Protein AF-A0AAJ2BU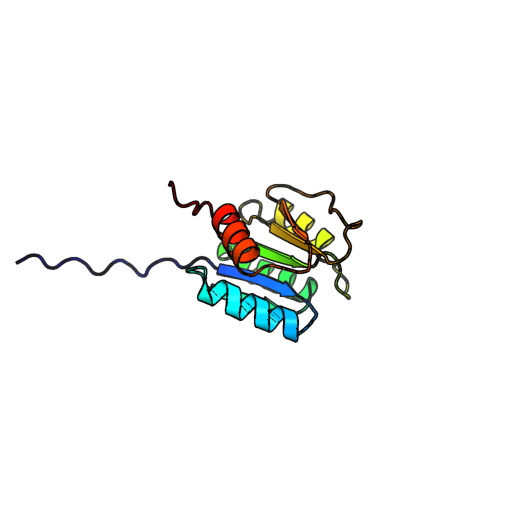Z7-F1 (afdb_monomer)

pLDDT: mean 86.48, std 16.04, range [33.94, 98.5]

Sequence (134 aa):
MNQASSPLGSYRPLLLLVEDEPLLRELATEALEALVDLQVIAVSTADAALNYLEQNGARIDVLFTDVRMPGRLDGEALAQLVAQRWPHIPVILTSGDRLAVPRGAGRTRFMPKPWHIDDMANCVNEALGQSRVA

Solvent-accessible surface area (backbone atoms only — not comparable to full-atom values): 7675 Å² total; per-residue (Å²): 133,87,82,78,76,79,74,74,79,79,84,58,50,28,32,40,37,31,36,62,54,65,68,59,38,50,53,52,47,55,51,40,53,74,69,35,88,45,46,75,48,79,36,57,31,41,58,57,46,50,59,46,39,77,76,44,48,92,62,44,46,32,39,38,29,34,38,82,49,82,72,96,36,30,24,57,59,44,43,47,51,37,31,72,76,39,65,82,33,26,32,37,37,28,34,72,52,86,83,65,68,73,89,68,44,82,59,50,45,81,46,62,49,81,76,52,70,68,59,53,37,49,52,50,33,52,61,68,68,60,64,78,81,126

Radius of gyration: 15.51 Å; Cα contacts (8 Å, |Δi|>4): 233; chains: 1; bounding box: 34×37×57 Å

Organism: NCBI:txid47885

Nearest PDB structures (foldseek):
  2rdm-assembly1_A  TM=8.936E-01  e=3.550E-07  Sinorhizobium medicae WSM419
  4dad-assembly1_A-2  TM=7.663E-01  e=5.777E-06  Burkholderia pseudomallei
  5c5e-assembly1_B  TM=6.724E-01  e=1.685E-04  Synechococcus elongatus PCC 7942 = FACHB-805
  3kln-assembly1_A  TM=6.618E-01  e=6.373E-03  Vibrio cholerae O1 biovar El Tor
  3kln-assembly4_D  TM=6.621E-01  e=1.388E-02  Vibrio cholerae O1 biovar El Tor

Secondary structure (DSSP, 8-state):
----PPPS-----EEEEE-SSHHHHHHHHHHHHHHSSSEEEEESSHHHHHHHHHHHGGG--EEEEES--SSSS-HHHHHHHHHHH-TTS-EEEEES-TT------SSEEEEESSPPHHHHHHHHHHHTT-----

Foldseek 3Di:
DDDDDDPDPDQAAEEEEEAQPPVCQVVLQVLQVVQGRHHYDYDNDLVVVVVCCVVCVVRHQEYEAEQDDDDPDGVLNSQQVCCVPPVNYAYEYEYCPPVCPRPGHRNYHYDYPPDDSVVSNVVVCVSNVVDPPD

Structure (mmCIF, N/CA/C/O backbone):
data_AF-A0AAJ2BUZ7-F1
#
_entry.id   AF-A0AAJ2BUZ7-F1
#
loop_
_atom_site.group_PDB
_atom_site.id
_atom_site.type_symbol
_atom_site.label_atom_id
_atom_site.label_alt_id
_atom_site.label_comp_id
_atom_site.label_asym_id
_atom_site.label_entity_id
_atom_site.label_seq_id
_atom_site.pdbx_PDB_ins_code
_atom_site.Cartn_x
_atom_site.Cartn_y
_atom_site.Cartn_z
_atom_site.occupancy
_atom_site.B_iso_or_equiv
_atom_site.auth_seq_id
_atom_site.auth_comp_id
_atom_site.auth_asym_id
_atom_site.auth_atom_id
_atom_site.pdbx_PDB_model_num
ATOM 1 N N . MET A 1 1 ? -14.707 21.765 39.469 1.00 43.53 1 MET A N 1
ATOM 2 C CA . MET A 1 1 ? -14.031 22.132 38.207 1.00 43.53 1 MET A CA 1
ATOM 3 C C . MET A 1 1 ? -13.508 20.846 37.595 1.00 43.53 1 MET A C 1
ATOM 5 O O . MET A 1 1 ? -12.660 20.207 38.201 1.00 43.53 1 MET A O 1
ATOM 9 N N . ASN A 1 2 ? -14.138 20.398 36.506 1.00 37.38 2 ASN A N 1
ATOM 10 C CA . ASN A 1 2 ? -13.905 19.084 35.907 1.00 37.38 2 ASN A CA 1
ATOM 11 C C . ASN A 1 2 ? -12.510 19.004 35.283 1.00 37.38 2 ASN A C 1
ATOM 13 O O . ASN A 1 2 ? -12.206 19.730 34.342 1.00 37.38 2 ASN A O 1
ATOM 17 N N . GLN A 1 3 ? -11.706 18.080 35.802 1.00 40.66 3 GLN A N 1
ATOM 18 C CA . GLN A 1 3 ? -10.531 17.535 35.136 1.00 40.66 3 GLN A CA 1
ATOM 19 C C . GLN A 1 3 ? -11.038 16.668 33.976 1.00 40.66 3 GLN A C 1
ATOM 21 O O . GLN A 1 3 ? -11.511 15.554 34.202 1.00 40.66 3 GLN A O 1
ATOM 26 N N . ALA A 1 4 ? -11.015 17.193 32.750 1.00 47.31 4 ALA A N 1
ATOM 27 C CA . ALA A 1 4 ? -11.235 16.374 31.567 1.00 47.31 4 ALA A CA 1
ATOM 28 C C . ALA A 1 4 ? -10.015 15.462 31.394 1.00 47.31 4 ALA A C 1
ATOM 30 O O . ALA A 1 4 ? -8.889 15.923 31.220 1.00 47.31 4 ALA A O 1
ATOM 31 N N . SER A 1 5 ? -10.263 14.168 31.531 1.00 46.47 5 SER A N 1
ATOM 32 C CA . SER A 1 5 ? -9.317 13.078 31.355 1.00 46.47 5 SER A CA 1
ATOM 33 C C . SER A 1 5 ? -8.581 13.208 30.018 1.00 46.47 5 SER A C 1
ATOM 35 O O . SER A 1 5 ? -9.218 13.271 28.969 1.00 46.47 5 SER A O 1
ATOM 37 N N . SER A 1 6 ? -7.247 13.233 30.045 1.00 49.25 6 SER A N 1
ATOM 38 C CA . SER A 1 6 ? -6.422 13.062 28.847 1.00 49.25 6 SER A CA 1
ATOM 39 C C . SER A 1 6 ? -6.833 11.761 28.147 1.00 49.25 6 SER A C 1
ATOM 41 O O . SER A 1 6 ? -6.878 10.727 28.824 1.00 49.25 6 SER A O 1
ATOM 43 N N . PRO A 1 7 ? -7.156 11.759 26.842 1.00 52.56 7 PRO A N 1
ATOM 44 C CA .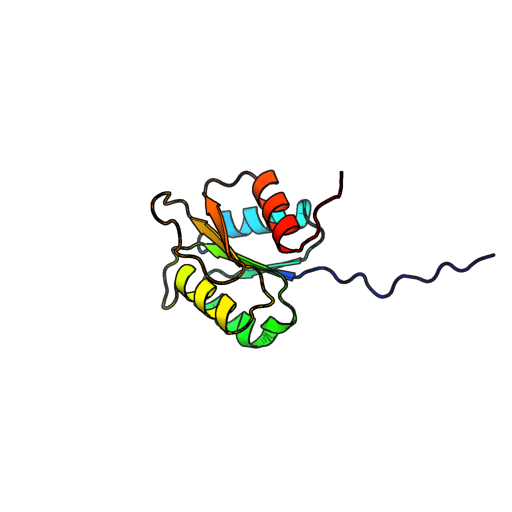 PRO A 1 7 ? -7.512 10.519 26.183 1.00 52.56 7 PRO A CA 1
ATOM 45 C C . PRO A 1 7 ? -6.274 9.619 26.165 1.00 52.56 7 PRO A C 1
ATOM 47 O O . PRO A 1 7 ? -5.169 10.057 25.840 1.00 52.56 7 PRO A O 1
ATOM 50 N N . LEU A 1 8 ? -6.476 8.363 26.566 1.00 52.62 8 LEU A N 1
ATOM 51 C CA . LEU A 1 8 ? -5.594 7.234 26.275 1.00 52.62 8 LEU A CA 1
ATOM 52 C C . LEU A 1 8 ? -5.051 7.415 24.851 1.00 52.62 8 LEU A C 1
ATOM 54 O O . LEU A 1 8 ? -5.856 7.664 23.955 1.00 52.62 8 LEU A O 1
ATOM 58 N N . GLY A 1 9 ? -3.723 7.383 24.678 1.00 53.53 9 GLY A N 1
ATOM 59 C CA . GLY A 1 9 ? -3.044 7.795 23.443 1.00 53.53 9 GLY A CA 1
ATOM 60 C C . GLY A 1 9 ? -3.819 7.386 22.193 1.00 53.53 9 GLY A C 1
ATOM 61 O O . GLY A 1 9 ? -4.090 6.202 21.999 1.00 53.53 9 GLY A O 1
ATOM 62 N N . SER A 1 10 ? -4.240 8.376 21.405 1.00 70.56 10 SER A N 1
ATOM 63 C CA . SER A 1 10 ? -5.045 8.182 20.201 1.00 70.56 10 SER A CA 1
ATOM 64 C C . SER A 1 10 ? -4.371 7.150 19.301 1.00 70.56 10 SER A C 1
ATOM 66 O O . SER A 1 10 ? -3.271 7.396 18.804 1.00 70.56 10 SER A O 1
ATOM 68 N N . TYR A 1 11 ? -5.006 5.990 19.126 1.00 82.50 11 TYR A N 1
ATOM 69 C CA . TYR A 1 11 ? -4.571 4.996 18.152 1.00 82.50 11 TYR A CA 1
ATOM 70 C C . TYR A 1 11 ? -4.505 5.666 16.778 1.00 82.50 11 TYR A C 1
ATOM 72 O O . TYR A 1 11 ? -5.534 6.112 16.271 1.00 82.50 11 TYR A O 1
ATOM 80 N N . ARG A 1 12 ? -3.302 5.765 16.208 1.00 90.94 12 ARG A N 1
ATOM 81 C CA . ARG A 1 12 ? -3.108 6.187 14.822 1.00 90.94 12 ARG A CA 1
ATOM 82 C C . ARG A 1 12 ? -2.964 4.942 13.954 1.00 90.94 12 ARG A C 1
ATOM 84 O O . ARG A 1 12 ? -2.071 4.146 14.249 1.00 90.94 12 ARG A O 1
ATOM 91 N N . PRO A 1 13 ? -3.797 4.777 12.914 1.00 96.06 13 PRO A N 1
ATOM 92 C CA . PRO A 1 13 ? -3.644 3.680 11.976 1.00 96.06 13 PRO A CA 1
ATOM 93 C C . PRO A 1 13 ? -2.254 3.663 11.336 1.00 96.06 13 PRO A C 1
ATOM 95 O O . PRO A 1 13 ? -1.655 4.718 11.116 1.00 96.06 13 PRO A O 1
ATOM 98 N N . LEU A 1 14 ? -1.763 2.475 11.003 1.00 97.44 14 LEU A N 1
ATOM 99 C CA . LEU A 1 14 ? -0.471 2.264 10.365 1.00 97.44 14 LEU A CA 1
ATOM 100 C C . LEU A 1 14 ? -0.656 1.730 8.942 1.00 97.44 14 LEU A C 1
ATOM 102 O O . LEU A 1 14 ? -1.176 0.630 8.730 1.00 97.44 14 LEU A O 1
ATOM 106 N N . LEU A 1 15 ? -0.193 2.504 7.965 1.00 98.31 15 LEU A N 1
ATOM 107 C CA . LEU A 1 15 ? -0.198 2.145 6.552 1.00 98.31 15 LEU A CA 1
ATOM 108 C C . LEU A 1 15 ? 1.183 1.624 6.145 1.00 98.31 15 LEU A C 1
ATOM 110 O O . LEU A 1 15 ? 2.193 2.293 6.355 1.00 98.31 15 LEU A O 1
ATOM 114 N N . LEU A 1 16 ? 1.227 0.444 5.529 1.00 98.50 16 LEU A N 1
ATOM 115 C CA . LEU A 1 16 ? 2.426 -0.078 4.874 1.00 98.50 16 LEU A CA 1
ATOM 116 C C . LEU A 1 16 ? 2.389 0.302 3.391 1.00 98.50 16 LEU A C 1
ATOM 118 O O . LEU A 1 16 ? 1.532 -0.183 2.655 1.00 98.50 16 LEU A O 1
ATOM 122 N N . LEU A 1 17 ? 3.307 1.166 2.963 1.00 98.19 17 LEU A N 1
ATOM 123 C CA . LEU A 1 17 ? 3.466 1.602 1.577 1.00 98.19 17 LEU A CA 1
ATOM 124 C C . LEU A 1 17 ? 4.593 0.813 0.902 1.00 98.19 17 LEU A C 1
ATOM 126 O O . LEU A 1 17 ? 5.697 0.719 1.439 1.00 98.19 17 LEU A O 1
ATOM 130 N N . VAL A 1 18 ? 4.330 0.287 -0.292 1.00 97.50 18 VAL A N 1
ATOM 131 C CA . VAL A 1 18 ? 5.293 -0.467 -1.101 1.00 97.50 18 VAL A CA 1
ATOM 132 C C . VAL A 1 18 ? 5.366 0.139 -2.499 1.00 97.50 18 VAL A C 1
ATOM 134 O O . VAL A 1 18 ? 4.428 0.030 -3.287 1.00 97.50 18 VAL A O 1
ATOM 137 N N . GLU A 1 19 ? 6.481 0.802 -2.780 1.00 95.38 19 GLU 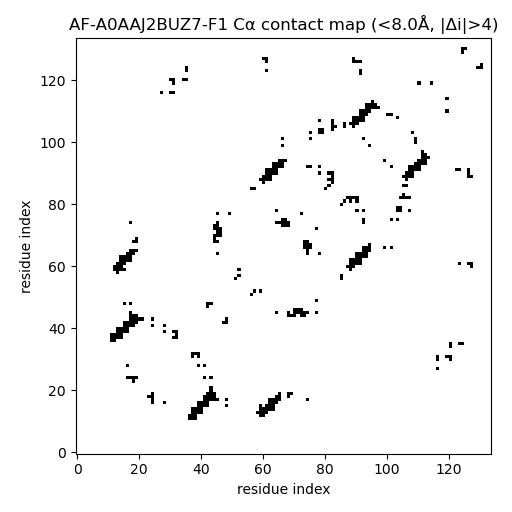A N 1
ATOM 138 C CA . GLU A 1 19 ? 6.722 1.534 -4.026 1.00 95.38 19 GLU A CA 1
ATOM 139 C C . GLU A 1 19 ? 8.228 1.513 -4.307 1.00 95.38 19 GLU A C 1
ATOM 141 O O . GLU A 1 19 ? 9.024 1.910 -3.448 1.00 95.38 19 GLU A O 1
ATOM 146 N N . ASP A 1 20 ? 8.642 1.007 -5.466 1.00 94.75 20 ASP A N 1
ATOM 147 C CA . ASP A 1 20 ? 10.054 0.813 -5.799 1.00 94.75 20 ASP A CA 1
ATOM 148 C C . ASP A 1 20 ? 10.720 2.111 -6.266 1.00 94.75 20 ASP A C 1
ATOM 150 O O . ASP A 1 20 ? 11.889 2.341 -5.933 1.00 94.75 20 ASP A O 1
ATOM 154 N N . GLU A 1 21 ? 9.971 3.007 -6.915 1.00 94.31 21 GLU A N 1
ATOM 155 C CA . GLU A 1 21 ? 10.457 4.320 -7.335 1.00 94.31 21 GLU A CA 1
ATOM 156 C C . GLU A 1 21 ? 10.648 5.262 -6.126 1.00 94.31 21 GLU A C 1
ATOM 158 O O . GLU A 1 21 ? 9.670 5.685 -5.502 1.00 94.31 21 GLU A O 1
ATOM 163 N N . PRO A 1 22 ? 11.892 5.659 -5.771 1.00 95.19 22 PRO A N 1
ATOM 164 C CA . PRO A 1 22 ? 12.156 6.397 -4.532 1.00 95.19 22 PRO A CA 1
ATOM 165 C C . PRO A 1 22 ? 11.386 7.715 -4.414 1.00 95.19 22 PRO A C 1
ATOM 167 O O . PRO A 1 22 ? 10.858 8.010 -3.346 1.00 95.19 22 PRO A O 1
ATOM 170 N N . LEU A 1 23 ? 11.290 8.468 -5.514 1.00 94.88 23 LEU A N 1
ATOM 171 C CA . LEU A 1 23 ? 10.604 9.759 -5.545 1.00 94.88 23 LEU A CA 1
ATOM 172 C C . LEU A 1 23 ? 9.086 9.606 -5.377 1.00 94.88 23 LEU A C 1
ATOM 174 O O . LEU A 1 23 ? 8.470 10.389 -4.661 1.00 94.88 23 LEU A O 1
ATOM 178 N N . LEU A 1 24 ? 8.481 8.592 -6.009 1.00 94.00 24 LEU A N 1
ATOM 179 C CA . LEU A 1 24 ? 7.054 8.312 -5.834 1.00 94.00 24 LEU A CA 1
ATOM 180 C C . LEU A 1 24 ? 6.759 7.830 -4.416 1.00 94.00 24 LEU A C 1
ATOM 182 O O . LEU A 1 24 ? 5.768 8.257 -3.830 1.00 94.00 24 LEU A O 1
ATOM 186 N N . ARG A 1 25 ? 7.633 6.992 -3.846 1.00 96.31 25 ARG A N 1
ATOM 187 C CA . ARG A 1 25 ? 7.503 6.511 -2.467 1.00 96.31 25 ARG A CA 1
ATOM 188 C C . ARG A 1 25 ? 7.548 7.663 -1.464 1.00 96.31 25 ARG A C 1
ATOM 190 O O . ARG A 1 25 ? 6.717 7.704 -0.561 1.00 96.31 25 ARG A O 1
ATOM 197 N N . GLU A 1 26 ? 8.500 8.580 -1.620 1.00 96.81 26 GLU A N 1
ATOM 198 C CA . GLU A 1 26 ? 8.641 9.770 -0.771 1.00 96.81 26 GLU A CA 1
ATOM 199 C C . GLU A 1 26 ? 7.416 10.684 -0.895 1.00 96.81 26 GLU A C 1
ATOM 201 O O . GLU A 1 26 ? 6.754 10.950 0.106 1.00 96.81 26 GLU A O 1
ATOM 206 N N . LEU A 1 27 ? 7.027 11.047 -2.122 1.00 95.25 27 LEU A N 1
ATOM 207 C CA . LEU A 1 27 ? 5.867 11.906 -2.369 1.00 95.25 27 LEU A CA 1
ATOM 208 C C . LEU A 1 27 ? 4.561 11.306 -1.828 1.00 95.25 27 LEU A C 1
ATOM 210 O O . LEU A 1 27 ? 3.752 12.015 -1.231 1.00 95.25 27 LEU A O 1
ATOM 214 N N . ALA A 1 28 ? 4.342 10.004 -2.028 1.00 95.62 28 ALA A N 1
ATOM 215 C CA . ALA A 1 28 ? 3.154 9.322 -1.524 1.00 95.62 28 ALA A CA 1
ATOM 216 C 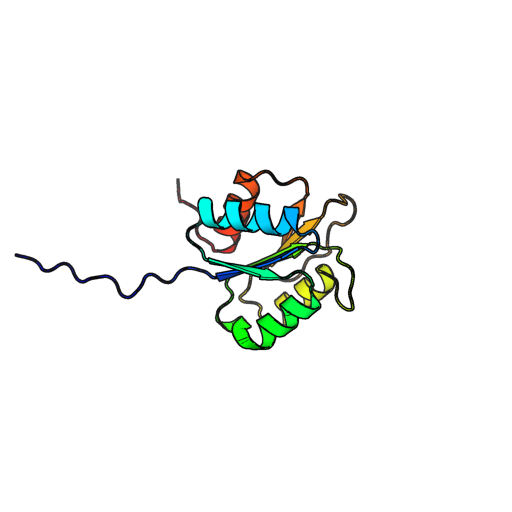C . ALA A 1 28 ? 3.134 9.274 0.010 1.00 95.62 28 ALA A C 1
ATOM 218 O O . ALA A 1 28 ? 2.083 9.496 0.609 1.00 95.62 28 ALA A O 1
ATOM 219 N N . THR A 1 29 ? 4.289 9.036 0.641 1.00 97.38 29 THR A N 1
ATOM 220 C CA . THR A 1 29 ? 4.438 9.062 2.105 1.00 97.38 29 THR A CA 1
ATOM 221 C C . THR A 1 29 ? 4.055 10.432 2.658 1.00 97.38 29 THR A C 1
ATOM 223 O O . THR A 1 29 ? 3.156 10.521 3.492 1.00 97.38 29 THR A O 1
ATOM 226 N N . GLU A 1 30 ? 4.667 11.502 2.140 1.00 96.38 30 GLU A N 1
ATOM 227 C CA . GLU A 1 30 ? 4.407 12.873 2.593 1.00 96.38 30 GLU A CA 1
ATOM 228 C C . GLU A 1 30 ? 2.940 13.275 2.407 1.00 96.38 30 GLU A C 1
ATOM 230 O O . GLU A 1 30 ? 2.316 13.826 3.314 1.00 96.38 30 GLU A O 1
ATOM 235 N N . ALA A 1 31 ? 2.362 12.974 1.243 1.00 95.12 31 ALA A N 1
ATOM 236 C CA . ALA A 1 31 ? 0.979 13.317 0.942 1.00 95.12 31 ALA A CA 1
ATOM 237 C C . ALA A 1 31 ? -0.027 12.556 1.827 1.00 95.12 31 AL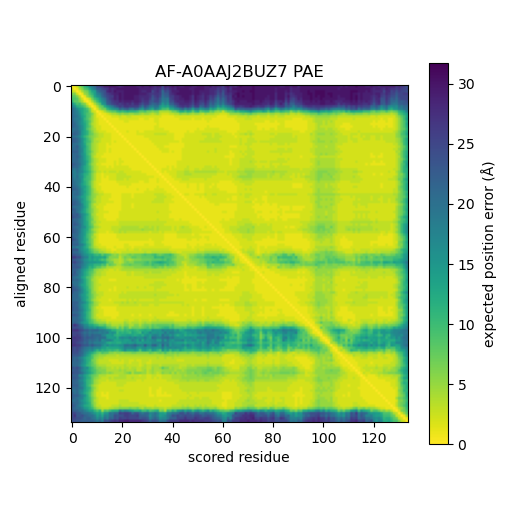A A C 1
ATOM 239 O O . ALA A 1 31 ? -1.011 13.146 2.276 1.00 95.12 31 ALA A O 1
ATOM 240 N N . LEU A 1 32 ? 0.215 11.270 2.107 1.00 96.00 32 LEU A N 1
ATOM 241 C CA . LEU A 1 32 ? -0.630 10.474 3.000 1.00 96.00 32 LEU A CA 1
ATOM 242 C C . LEU A 1 32 ? -0.580 10.985 4.440 1.00 96.00 32 LEU A C 1
ATOM 244 O O . LEU A 1 32 ? -1.632 11.178 5.043 1.00 96.00 32 LEU A O 1
ATOM 248 N N . GLU A 1 33 ? 0.614 11.243 4.976 1.00 95.44 33 GLU A N 1
ATOM 249 C CA . GLU A 1 33 ? 0.774 11.744 6.348 1.00 95.44 33 GLU A CA 1
ATOM 250 C C . GLU A 1 33 ? 0.251 13.178 6.522 1.00 95.44 33 GLU A C 1
ATOM 252 O O . GLU A 1 33 ? -0.183 13.551 7.613 1.00 95.44 33 GLU A O 1
ATOM 257 N N . ALA A 1 34 ? 0.254 13.987 5.458 1.00 94.69 34 ALA A N 1
ATOM 258 C CA . ALA A 1 34 ? -0.287 15.344 5.488 1.00 94.69 34 ALA A CA 1
ATOM 259 C C . ALA A 1 34 ? -1.825 15.393 5.469 1.00 94.69 34 ALA A C 1
ATOM 261 O O . ALA A 1 34 ? -2.411 16.342 5.997 1.00 94.69 34 ALA A O 1
ATOM 262 N N . LEU A 1 35 ? -2.485 14.412 4.844 1.00 93.62 35 LEU A N 1
ATOM 263 C CA . LEU A 1 35 ? -3.930 14.454 4.574 1.00 93.62 35 LEU A CA 1
ATOM 264 C C . LEU A 1 35 ? -4.753 13.427 5.342 1.00 93.62 35 LEU A C 1
ATOM 266 O O . LEU A 1 35 ? -5.976 13.564 5.424 1.00 93.62 35 LEU A O 1
ATOM 270 N N . VAL A 1 36 ? -4.108 12.409 5.903 1.00 93.88 36 VAL A N 1
ATOM 271 C CA . VAL A 1 36 ? -4.758 11.354 6.674 1.00 93.88 36 VAL A CA 1
ATOM 272 C C . VAL A 1 36 ? -4.087 11.255 8.043 1.00 93.88 36 VAL A C 1
ATOM 274 O O . VAL A 1 36 ? -2.865 11.272 8.150 1.00 93.88 36 VAL A O 1
ATOM 277 N N . ASP A 1 37 ? -4.882 11.143 9.110 1.00 93.44 37 ASP A N 1
ATOM 278 C CA . ASP A 1 37 ? -4.381 11.015 10.488 1.00 93.44 37 ASP A CA 1
ATOM 279 C C . ASP A 1 37 ? -3.873 9.587 10.764 1.00 93.44 37 ASP A C 1
ATOM 281 O O . ASP A 1 37 ? -4.448 8.833 11.548 1.00 93.44 37 ASP A O 1
ATOM 285 N N . LEU A 1 38 ? -2.807 9.196 10.065 1.00 95.00 38 LEU A N 1
ATOM 286 C CA . LEU A 1 38 ? -2.163 7.884 10.130 1.00 95.00 38 LEU A CA 1
ATOM 287 C C . LEU A 1 38 ? -0.637 8.019 10.211 1.00 95.00 38 LEU A C 1
ATOM 289 O O . LEU A 1 38 ? -0.085 9.118 10.175 1.00 95.00 38 LEU A O 1
ATOM 293 N N . GLN A 1 39 ? 0.049 6.890 10.349 1.00 96.69 39 GLN A N 1
ATOM 294 C CA . GLN A 1 39 ? 1.498 6.778 10.184 1.00 96.69 39 GLN A CA 1
ATOM 295 C C . GLN A 1 39 ? 1.811 5.925 8.958 1.00 96.69 39 GLN A C 1
ATOM 297 O O . GLN A 1 39 ? 1.123 4.929 8.717 1.00 96.69 39 GLN A O 1
ATOM 302 N N . VAL A 1 40 ? 2.866 6.266 8.216 1.00 97.94 40 VAL A N 1
ATOM 303 C CA . VAL A 1 40 ? 3.300 5.477 7.056 1.00 97.94 40 VAL A CA 1
ATOM 304 C C . VAL A 1 40 ? 4.620 4.767 7.348 1.00 97.94 40 VAL A C 1
ATOM 306 O O . VAL A 1 40 ? 5.598 5.361 7.794 1.00 97.94 40 VAL A O 1
ATOM 309 N N . ILE A 1 41 ? 4.670 3.471 7.046 1.00 98.31 41 ILE A N 1
ATOM 310 C CA . ILE A 1 41 ? 5.912 2.707 6.921 1.00 98.31 41 ILE A CA 1
ATOM 311 C C . ILE A 1 41 ? 6.110 2.423 5.445 1.00 98.31 41 ILE A C 1
ATOM 313 O O . ILE A 1 41 ? 5.326 1.693 4.847 1.00 98.31 41 ILE A O 1
ATOM 317 N N . ALA A 1 42 ? 7.157 2.990 4.857 1.00 98.06 42 ALA A N 1
ATOM 318 C CA . ALA A 1 42 ? 7.439 2.841 3.440 1.00 98.06 42 ALA A CA 1
ATOM 319 C C . ALA A 1 42 ? 8.604 1.871 3.202 1.00 98.06 42 ALA A C 1
ATOM 321 O O . ALA A 1 42 ? 9.666 1.982 3.816 1.00 98.06 42 ALA A O 1
ATOM 322 N N . VAL A 1 43 ? 8.420 0.931 2.278 1.00 97.69 43 VAL A N 1
ATOM 323 C CA . VAL A 1 43 ? 9.442 -0.025 1.837 1.00 97.69 43 VAL A CA 1
ATOM 324 C C . VAL A 1 43 ? 9.501 -0.070 0.311 1.00 97.69 43 VAL A C 1
ATOM 326 O O . VAL A 1 43 ? 8.558 0.313 -0.375 1.00 97.69 43 VAL A O 1
ATOM 329 N N . SER A 1 44 ? 10.633 -0.511 -0.236 1.00 95.69 44 SER A N 1
ATOM 330 C CA . SER A 1 44 ? 10.893 -0.458 -1.680 1.00 95.69 44 SER A CA 1
ATOM 331 C C . SER A 1 44 ? 10.519 -1.720 -2.453 1.00 95.69 44 SER A C 1
ATOM 333 O O . SER A 1 44 ? 10.596 -1.716 -3.674 1.00 95.69 44 SER A O 1
ATOM 335 N N . THR A 1 45 ? 10.196 -2.824 -1.775 1.00 95.69 45 THR A N 1
ATOM 336 C CA . THR A 1 45 ? 9.941 -4.113 -2.433 1.00 95.69 45 THR A CA 1
ATOM 337 C C . THR A 1 45 ? 8.865 -4.911 -1.712 1.00 95.69 45 THR A C 1
ATOM 339 O O . THR A 1 45 ? 8.713 -4.820 -0.489 1.00 95.69 45 THR A O 1
ATOM 342 N N . ALA A 1 46 ? 8.160 -5.766 -2.457 1.00 95.75 46 ALA A N 1
ATOM 343 C CA . ALA A 1 46 ? 7.180 -6.682 -1.880 1.00 95.75 46 ALA A CA 1
ATOM 344 C C . ALA A 1 46 ? 7.816 -7.699 -0.917 1.00 95.75 46 ALA A C 1
ATOM 346 O O . ALA A 1 46 ? 7.206 -8.059 0.087 1.00 95.75 46 ALA A O 1
ATOM 347 N N . ASP A 1 47 ? 9.057 -8.131 -1.170 1.00 95.19 47 ASP A N 1
ATOM 348 C CA . ASP A 1 47 ? 9.794 -9.002 -0.248 1.00 95.19 47 ASP A CA 1
ATOM 349 C C . ASP A 1 47 ? 10.061 -8.304 1.104 1.00 95.19 47 ASP A C 1
ATOM 351 O O . ASP A 1 47 ? 9.871 -8.909 2.161 1.00 95.19 47 ASP A O 1
ATOM 355 N N . ALA A 1 48 ? 10.444 -7.020 1.100 1.00 96.50 48 ALA A N 1
ATOM 356 C CA . ALA A 1 48 ? 10.615 -6.244 2.331 1.00 96.50 48 ALA A CA 1
ATOM 357 C C . ALA A 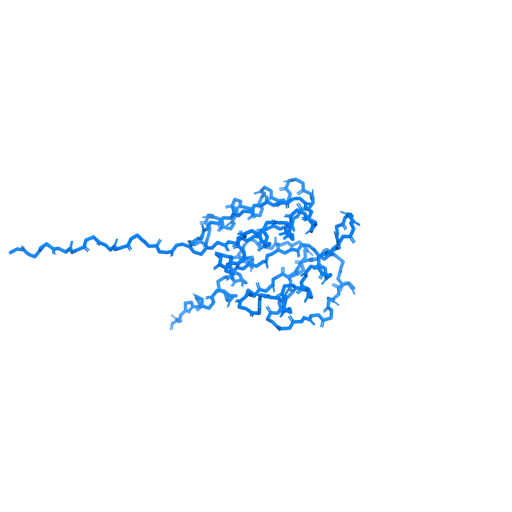1 48 ? 9.280 -6.029 3.060 1.00 96.50 48 ALA A C 1
ATOM 359 O O . ALA A 1 48 ? 9.223 -6.135 4.287 1.00 96.50 48 ALA A O 1
ATOM 360 N N . ALA A 1 49 ? 8.205 -5.788 2.308 1.00 97.31 49 ALA A N 1
ATOM 361 C CA . ALA A 1 49 ? 6.859 -5.661 2.852 1.00 97.31 49 ALA A CA 1
ATOM 362 C C . ALA A 1 49 ? 6.393 -6.954 3.529 1.00 97.31 49 ALA A C 1
ATOM 364 O O . ALA A 1 49 ? 5.899 -6.912 4.655 1.00 97.31 49 ALA A O 1
ATOM 365 N N . LEU A 1 50 ? 6.608 -8.109 2.891 1.00 97.06 50 LEU A N 1
ATOM 366 C CA . LEU A 1 50 ? 6.277 -9.408 3.471 1.00 97.06 50 LEU A CA 1
ATOM 367 C C . LEU A 1 50 ? 7.050 -9.647 4.773 1.00 97.06 50 LEU A C 1
ATOM 369 O O . LEU A 1 50 ? 6.439 -9.990 5.782 1.00 97.06 50 LEU A O 1
ATOM 373 N N . ASN A 1 51 ? 8.363 -9.397 4.784 1.00 96.88 51 ASN A N 1
ATOM 374 C CA . ASN A 1 51 ? 9.175 -9.538 5.995 1.00 96.88 51 ASN A CA 1
ATOM 375 C C . ASN A 1 51 ? 8.676 -8.628 7.131 1.00 96.88 51 ASN A C 1
ATOM 377 O O . ASN A 1 51 ? 8.699 -9.025 8.298 1.00 96.88 51 ASN A O 1
ATOM 381 N N . TYR A 1 52 ? 8.227 -7.411 6.806 1.00 97.81 52 TYR A N 1
ATOM 382 C CA . TYR A 1 52 ? 7.651 -6.493 7.787 1.00 97.81 52 TYR A CA 1
ATOM 383 C C . TYR A 1 52 ? 6.303 -7.000 8.316 1.00 97.81 52 TYR A C 1
ATOM 385 O O . TYR A 1 52 ? 6.077 -6.980 9.526 1.00 97.81 52 TYR A O 1
ATOM 393 N N . LEU A 1 53 ? 5.428 -7.490 7.432 1.00 98.00 53 LEU A N 1
ATOM 394 C CA . LEU A 1 53 ? 4.119 -8.055 7.778 1.00 98.00 53 LEU A CA 1
ATOM 395 C C . LEU A 1 53 ? 4.238 -9.303 8.656 1.00 98.00 53 LEU A C 1
ATOM 397 O O . LEU A 1 53 ? 3.469 -9.462 9.599 1.00 98.00 53 LEU A O 1
ATOM 401 N N . GLU A 1 54 ? 5.223 -10.166 8.414 1.00 97.50 54 GLU A N 1
ATOM 402 C CA . GLU A 1 54 ? 5.463 -11.342 9.260 1.00 97.50 54 GLU A CA 1
ATOM 403 C C . GLU A 1 54 ? 5.813 -10.963 10.706 1.00 97.50 54 GLU A C 1
ATOM 405 O O . GLU A 1 54 ? 5.438 -11.669 11.639 1.00 97.50 54 GLU A O 1
ATOM 410 N N . GLN A 1 55 ? 6.468 -9.818 10.905 1.00 97.00 55 GLN A N 1
ATOM 411 C CA . GLN A 1 55 ? 6.859 -9.325 12.227 1.00 97.00 55 GLN A CA 1
ATOM 412 C C . GLN A 1 55 ? 5.794 -8.427 12.874 1.00 97.00 55 GLN A C 1
ATOM 414 O O . GLN A 1 55 ? 5.667 -8.403 14.097 1.00 97.00 55 GLN A O 1
ATOM 419 N N . ASN A 1 56 ? 5.033 -7.678 12.069 1.00 96.69 56 ASN A N 1
ATOM 420 C CA . ASN A 1 56 ? 4.205 -6.561 12.536 1.00 96.69 56 ASN A CA 1
ATOM 421 C C . ASN A 1 56 ? 2.764 -6.571 12.000 1.00 96.69 56 ASN A C 1
ATOM 423 O O . ASN A 1 56 ? 2.028 -5.619 12.241 1.00 96.69 56 ASN A O 1
ATOM 427 N N . GLY A 1 57 ? 2.322 -7.616 11.296 1.00 93.50 57 GLY A N 1
ATOM 428 C CA . GLY A 1 57 ? 1.041 -7.632 10.572 1.00 93.50 57 GLY A CA 1
ATOM 429 C C . GLY A 1 57 ? -0.202 -7.397 11.438 1.00 93.50 57 GLY A C 1
ATOM 430 O O . GLY A 1 57 ? -1.213 -6.911 10.944 1.00 93.50 57 GLY A O 1
ATOM 431 N N . ALA A 1 58 ? -0.128 -7.658 12.746 1.00 93.62 58 ALA A N 1
ATOM 432 C CA . ALA A 1 58 ? -1.206 -7.337 13.687 1.00 93.62 58 ALA A CA 1
ATOM 433 C C . ALA A 1 58 ? -1.391 -5.826 13.941 1.00 93.62 58 ALA A C 1
ATOM 435 O O . ALA A 1 58 ? -2.413 -5.435 14.492 1.00 93.62 58 ALA A O 1
ATOM 436 N N . ARG A 1 59 ? -0.404 -4.992 13.584 1.00 94.75 59 ARG A N 1
ATOM 437 C CA . ARG A 1 59 ? -0.435 -3.527 13.735 1.00 94.75 59 ARG A CA 1
ATOM 438 C C . ARG A 1 59 ? -0.715 -2.783 12.433 1.00 94.75 59 ARG A C 1
ATOM 440 O O . ARG A 1 59 ? -0.877 -1.577 12.484 1.00 94.75 59 ARG A O 1
ATOM 447 N N . ILE A 1 60 ? -0.680 -3.466 11.290 1.00 97.31 60 ILE A N 1
ATOM 448 C CA . ILE A 1 60 ? -0.938 -2.838 9.993 1.00 97.31 60 ILE A CA 1
ATOM 449 C C . ILE A 1 60 ? -2.446 -2.744 9.783 1.00 97.31 60 ILE A C 1
ATOM 451 O O . ILE A 1 60 ? -3.148 -3.747 9.907 1.00 97.31 60 ILE A O 1
ATOM 455 N N . ASP A 1 61 ? -2.916 -1.556 9.413 1.00 97.00 61 ASP A N 1
ATOM 456 C CA . ASP A 1 61 ? -4.325 -1.288 9.126 1.00 97.00 61 ASP A CA 1
ATOM 457 C C . ASP A 1 61 ? -4.613 -1.208 7.627 1.00 97.00 61 ASP A C 1
ATOM 459 O O . ASP A 1 61 ? -5.743 -1.446 7.214 1.00 97.00 61 ASP A O 1
ATOM 463 N N . VAL A 1 62 ? -3.618 -0.872 6.800 1.00 97.44 62 VAL A N 1
ATOM 464 C CA . VAL A 1 62 ? -3.754 -0.806 5.335 1.00 97.44 62 VAL A CA 1
ATOM 465 C C . VAL A 1 62 ? -2.435 -1.186 4.672 1.00 97.44 62 VAL A C 1
ATOM 467 O O . VAL A 1 62 ? -1.369 -0.748 5.104 1.00 97.44 62 VAL A O 1
ATOM 470 N N . LEU A 1 63 ? -2.508 -1.955 3.587 1.00 97.62 63 LEU A N 1
ATOM 471 C CA . LEU A 1 63 ? -1.405 -2.120 2.640 1.00 97.62 63 LEU A CA 1
ATOM 472 C C . LEU A 1 63 ? -1.690 -1.291 1.385 1.00 97.62 63 LEU A C 1
ATOM 474 O O . LEU A 1 63 ? -2.735 -1.467 0.768 1.00 97.62 63 LEU A O 1
ATOM 478 N N . PHE A 1 64 ? -0.750 -0.449 0.972 1.00 97.19 64 PHE A N 1
ATOM 479 C CA . PHE A 1 64 ? -0.763 0.249 -0.312 1.00 97.19 64 PHE A CA 1
ATOM 480 C C . PHE A 1 64 ? 0.450 -0.220 -1.119 1.00 97.19 64 PHE A C 1
ATOM 482 O O . PHE A 1 64 ? 1.578 -0.027 -0.679 1.00 97.19 64 PHE A O 1
ATOM 489 N N . THR A 1 65 ? 0.258 -0.864 -2.270 1.00 95.56 65 THR A N 1
ATOM 490 C CA . THR A 1 65 ? 1.368 -1.485 -3.018 1.00 95.56 65 THR A CA 1
ATOM 491 C C . THR A 1 65 ? 1.217 -1.329 -4.523 1.00 95.56 65 THR A C 1
ATOM 493 O O . THR A 1 65 ? 0.129 -1.558 -5.057 1.00 95.56 65 THR A O 1
ATOM 496 N N . ASP A 1 66 ? 2.305 -0.994 -5.225 1.00 93.62 66 ASP A N 1
ATOM 497 C CA . ASP A 1 66 ? 2.342 -1.108 -6.692 1.00 93.62 66 ASP A CA 1
ATOM 498 C C . ASP A 1 66 ? 2.184 -2.568 -7.106 1.00 93.62 66 ASP A C 1
ATOM 500 O O . ASP A 1 66 ? 2.732 -3.456 -6.463 1.00 93.62 66 ASP A O 1
ATOM 504 N N . VAL A 1 67 ? 1.410 -2.815 -8.160 1.00 89.06 67 VAL A N 1
ATOM 505 C CA . VAL A 1 67 ? 1.218 -4.113 -8.803 1.00 89.06 67 VAL A CA 1
ATOM 506 C C . VAL A 1 67 ? 2.542 -4.642 -9.342 1.00 89.06 67 VAL A C 1
ATOM 508 O O . VAL A 1 67 ? 2.854 -5.812 -9.118 1.00 89.06 67 VAL A O 1
ATOM 511 N N . ARG A 1 68 ? 3.318 -3.816 -10.058 1.00 83.31 68 ARG A N 1
ATOM 512 C CA . ARG A 1 68 ? 4.550 -4.268 -10.717 1.00 83.31 68 ARG A CA 1
ATOM 513 C C . ARG A 1 68 ? 5.767 -3.672 -10.037 1.00 83.31 68 ARG A C 1
ATOM 515 O O . ARG A 1 68 ? 6.035 -2.493 -10.180 1.00 83.31 68 ARG A O 1
ATOM 522 N N . MET A 1 69 ? 6.542 -4.529 -9.387 1.00 84.75 69 MET A N 1
ATOM 523 C CA . MET A 1 69 ? 7.852 -4.182 -8.847 1.00 84.75 69 MET A CA 1
ATOM 524 C C . MET A 1 69 ? 8.835 -5.313 -9.159 1.00 84.75 69 MET A C 1
ATOM 526 O O . MET A 1 69 ? 8.428 -6.479 -9.209 1.00 84.75 69 MET A O 1
ATOM 530 N N . PRO A 1 70 ? 10.124 -5.009 -9.377 1.00 77.19 70 PRO A N 1
ATOM 531 C CA . PRO A 1 70 ? 11.146 -6.032 -9.524 1.00 77.19 70 PRO A CA 1
ATOM 532 C C . PRO A 1 70 ? 11.359 -6.769 -8.194 1.00 77.19 70 PRO A C 1
ATOM 534 O O . PRO A 1 70 ? 11.388 -6.163 -7.124 1.00 77.19 70 PRO A O 1
ATOM 537 N N . GLY A 1 71 ? 11.561 -8.084 -8.256 1.00 79.00 71 GLY A N 1
ATOM 538 C CA . GLY A 1 71 ? 11.784 -8.893 -7.060 1.00 79.00 71 GLY A CA 1
ATOM 539 C C . GLY A 1 71 ? 11.350 -10.339 -7.236 1.00 79.00 71 GLY A C 1
ATOM 540 O O . GLY A 1 71 ? 11.066 -10.789 -8.347 1.00 79.00 71 GLY A O 1
ATOM 541 N N . ARG A 1 72 ? 11.319 -11.078 -6.122 1.00 85.19 72 ARG A N 1
ATOM 542 C CA . ARG A 1 72 ? 10.779 -12.445 -6.095 1.00 85.19 72 ARG A CA 1
ATOM 543 C C . ARG A 1 72 ? 9.259 -12.423 -5.965 1.00 85.19 72 ARG A C 1
ATOM 545 O O . ARG A 1 72 ? 8.591 -13.299 -6.507 1.00 85.19 72 ARG A O 1
ATOM 552 N N . LEU A 1 73 ? 8.739 -11.444 -5.230 1.00 89.12 73 LEU A N 1
ATOM 553 C CA . LEU A 1 73 ? 7.317 -11.144 -5.131 1.00 89.12 73 LEU A CA 1
ATOM 554 C C . LEU A 1 73 ? 7.024 -9.836 -5.861 1.00 89.12 73 LEU A C 1
ATOM 556 O O . LEU A 1 73 ? 7.780 -8.874 -5.737 1.00 89.12 73 LEU A O 1
ATOM 560 N N . ASP A 1 74 ? 5.911 -9.805 -6.584 1.00 90.44 74 ASP A N 1
ATOM 561 C CA . ASP A 1 74 ? 5.296 -8.571 -7.059 1.00 90.44 74 ASP A CA 1
ATOM 562 C C . ASP A 1 74 ? 4.155 -8.152 -6.112 1.00 90.44 74 ASP A C 1
ATOM 564 O O . ASP A 1 74 ? 3.841 -8.840 -5.129 1.00 90.44 74 ASP A O 1
ATOM 568 N N . GLY A 1 75 ? 3.547 -6.992 -6.365 1.00 90.50 75 GLY A N 1
ATOM 569 C CA . GLY A 1 75 ? 2.485 -6.487 -5.500 1.00 90.50 75 GLY A CA 1
ATOM 570 C C . GLY A 1 75 ? 1.181 -7.259 -5.610 1.00 90.50 75 GLY A C 1
ATOM 571 O O . GLY A 1 75 ? 0.456 -7.356 -4.623 1.00 90.50 75 GLY A O 1
ATOM 572 N N . GLU A 1 76 ? 0.877 -7.848 -6.770 1.00 90.62 76 GLU A N 1
ATOM 573 C CA . GLU A 1 76 ? -0.323 -8.677 -6.916 1.00 90.62 76 GLU A CA 1
ATOM 574 C C . GLU A 1 76 ? -0.206 -9.963 -6.084 1.00 90.62 76 GLU A C 1
ATOM 576 O O . GLU A 1 76 ? -1.132 -10.306 -5.342 1.00 90.62 76 GLU A O 1
ATOM 581 N N . ALA A 1 77 ? 0.946 -10.637 -6.123 1.00 92.06 77 ALA A N 1
ATOM 582 C CA . ALA A 1 77 ? 1.227 -11.793 -5.281 1.00 92.06 77 ALA A CA 1
ATOM 583 C C . ALA A 1 77 ? 1.228 -11.420 -3.790 1.00 92.06 77 ALA A C 1
ATOM 585 O O . ALA A 1 77 ? 0.657 -12.150 -2.972 1.00 92.06 77 ALA A O 1
ATOM 586 N N . LEU A 1 78 ? 1.805 -10.269 -3.423 1.00 94.31 78 LEU A N 1
ATOM 587 C CA . LEU A 1 78 ? 1.751 -9.755 -2.052 1.00 94.31 78 LEU A CA 1
ATOM 588 C C . LEU A 1 78 ? 0.306 -9.511 -1.597 1.00 94.31 78 LEU A C 1
ATOM 590 O O . LEU A 1 78 ? -0.072 -9.954 -0.514 1.00 94.31 78 LEU A O 1
ATOM 594 N N . ALA A 1 79 ? -0.520 -8.866 -2.420 1.00 93.31 79 ALA A N 1
ATOM 595 C CA . ALA A 1 79 ? -1.923 -8.603 -2.112 1.00 93.31 79 ALA A CA 1
ATOM 596 C C . ALA A 1 79 ? -2.717 -9.897 -1.888 1.00 93.31 79 ALA A C 1
ATOM 598 O O . ALA A 1 79 ? -3.491 -9.995 -0.934 1.00 93.31 79 ALA A O 1
ATOM 599 N N . GLN A 1 80 ? -2.492 -10.917 -2.722 1.00 92.31 80 GLN A N 1
ATOM 600 C CA . GLN A 1 80 ? -3.109 -12.233 -2.546 1.00 92.31 80 GLN A CA 1
ATOM 601 C C . GLN A 1 80 ? -2.677 -12.895 -1.231 1.00 92.31 80 GLN A C 1
ATOM 603 O O . GLN A 1 80 ? -3.519 -13.444 -0.518 1.00 92.31 80 GLN A O 1
ATOM 608 N N . LEU A 1 81 ? -1.389 -12.822 -0.883 1.00 94.19 81 LEU A N 1
ATOM 609 C CA . LEU A 1 81 ? -0.872 -13.341 0.385 1.00 94.19 81 LEU A CA 1
ATOM 610 C C . LEU A 1 81 ? -1.474 -12.607 1.585 1.00 94.19 81 LEU A C 1
ATOM 612 O O . LEU A 1 81 ? -1.861 -13.255 2.559 1.00 94.19 81 LEU A O 1
ATOM 616 N N . VAL A 1 82 ? -1.594 -11.280 1.509 1.00 95.00 82 VAL A N 1
ATOM 617 C CA . VAL A 1 82 ? -2.193 -10.472 2.575 1.00 95.00 82 VAL A CA 1
ATOM 618 C C . VAL A 1 82 ? -3.663 -10.798 2.760 1.00 95.00 82 VAL A C 1
ATOM 620 O O . VAL A 1 82 ? -4.074 -11.077 3.882 1.00 95.00 82 VAL A O 1
ATOM 623 N N . ALA A 1 83 ? -4.432 -10.898 1.677 1.00 92.12 83 ALA A N 1
ATOM 624 C CA . ALA A 1 83 ? -5.836 -11.286 1.750 1.00 92.12 83 ALA A CA 1
ATOM 625 C C . ALA A 1 83 ? -6.047 -12.674 2.390 1.00 92.12 83 ALA A C 1
ATOM 627 O O . ALA A 1 83 ? -7.076 -12.906 3.022 1.00 92.12 83 ALA A O 1
ATOM 628 N N . GLN A 1 84 ? -5.086 -13.593 2.240 1.00 93.06 84 GLN A N 1
ATOM 629 C CA . GLN A 1 84 ? -5.148 -14.937 2.821 1.00 93.06 84 GLN A CA 1
ATOM 630 C C . GLN A 1 84 ? -4.680 -14.988 4.283 1.00 93.06 84 GLN A C 1
ATOM 632 O O . GLN A 1 84 ? -5.302 -15.668 5.097 1.00 93.06 84 GLN A O 1
ATOM 637 N N . ARG A 1 85 ? -3.571 -14.316 4.620 1.00 95.31 85 ARG A N 1
ATOM 638 C CA . ARG A 1 85 ? -2.915 -14.421 5.939 1.00 95.31 85 ARG A CA 1
ATOM 639 C C . ARG A 1 85 ? -3.368 -13.357 6.935 1.00 95.31 85 ARG A C 1
ATOM 641 O O . ARG A 1 85 ? -3.416 -13.629 8.131 1.00 95.31 85 ARG A O 1
ATOM 648 N N . TRP A 1 86 ? -3.706 -12.169 6.446 1.00 96.12 86 TRP A N 1
ATOM 649 C CA . TRP A 1 86 ? -4.124 -11.015 7.240 1.00 96.12 86 TRP A CA 1
ATOM 650 C C . TRP A 1 86 ? -5.398 -10.399 6.643 1.00 96.12 86 TRP A C 1
ATOM 652 O O . TRP A 1 86 ? -5.380 -9.266 6.163 1.00 96.12 86 TRP A O 1
ATOM 662 N N . PRO A 1 87 ? -6.531 -11.128 6.662 1.00 93.25 87 PRO A N 1
ATOM 663 C CA . PRO A 1 87 ? -7.774 -10.695 6.017 1.00 93.25 87 PRO A CA 1
ATOM 664 C C . PRO A 1 87 ? -8.374 -9.407 6.611 1.00 93.25 87 PRO A C 1
ATOM 666 O O . PRO A 1 87 ? -9.286 -8.828 6.017 1.00 93.25 87 PRO A O 1
ATOM 669 N N . HIS A 1 88 ? -7.891 -8.959 7.777 1.00 92.88 88 HIS A N 1
ATOM 670 C CA . HIS A 1 88 ? -8.258 -7.676 8.377 1.00 92.88 88 HIS A CA 1
ATOM 671 C C . HIS A 1 88 ? -7.606 -6.477 7.683 1.00 92.88 88 HIS A C 1
ATOM 673 O O . HIS A 1 88 ? -8.149 -5.383 7.792 1.00 92.88 88 HIS A O 1
ATOM 679 N N . ILE A 1 89 ? -6.499 -6.677 6.957 1.00 96.56 89 ILE A N 1
ATOM 680 C CA . ILE A 1 89 ? -5.774 -5.623 6.242 1.00 96.56 89 ILE A CA 1
ATOM 681 C C . ILE A 1 89 ? -6.426 -5.413 4.865 1.00 96.56 89 ILE A C 1
ATOM 683 O O . ILE A 1 89 ? -6.250 -6.248 3.972 1.00 96.56 89 ILE A O 1
ATOM 687 N N . PRO A 1 90 ? -7.188 -4.328 4.638 1.00 95.44 90 PRO A N 1
ATOM 688 C CA . PRO A 1 90 ? -7.527 -3.895 3.289 1.00 95.44 90 PRO A CA 1
ATOM 689 C C . PRO A 1 90 ? -6.266 -3.594 2.472 1.00 95.44 90 PRO A C 1
ATOM 691 O O . PRO A 1 90 ? -5.283 -3.049 2.978 1.00 95.44 90 PRO A O 1
ATOM 694 N N . VAL A 1 91 ? -6.325 -3.919 1.182 1.00 95.31 91 VAL A N 1
ATOM 695 C CA . VAL A 1 91 ? -5.217 -3.711 0.247 1.00 95.31 91 VAL A CA 1
ATOM 696 C C . VAL A 1 91 ? -5.628 -2.696 -0.811 1.00 95.31 91 VAL A C 1
ATOM 698 O O . VAL A 1 91 ? -6.700 -2.806 -1.400 1.00 95.31 91 VAL A O 1
ATOM 701 N N . ILE A 1 92 ? -4.770 -1.723 -1.081 1.00 95.19 92 ILE A N 1
ATOM 702 C CA . ILE A 1 92 ? -4.878 -0.792 -2.199 1.00 95.19 92 ILE A CA 1
ATOM 703 C C . ILE A 1 92 ? -3.756 -1.149 -3.171 1.00 95.19 92 ILE A C 1
ATOM 705 O O . ILE A 1 92 ? -2.579 -0.946 -2.883 1.00 95.19 92 ILE A O 1
ATOM 709 N N . LEU A 1 93 ? -4.128 -1.725 -4.310 1.00 93.69 93 LEU A N 1
ATOM 710 C CA . LEU A 1 93 ? -3.214 -1.971 -5.417 1.00 93.69 93 LEU A CA 1
ATOM 711 C C . LEU A 1 93 ? -3.160 -0.750 -6.320 1.00 93.69 93 LEU A C 1
ATOM 713 O O . LEU A 1 93 ? -4.199 -0.191 -6.664 1.00 93.69 93 LEU A O 1
ATOM 717 N N . THR A 1 94 ? -1.965 -0.378 -6.754 1.00 92.50 94 THR A N 1
ATOM 718 C CA . THR A 1 94 ? -1.768 0.727 -7.692 1.00 92.50 94 THR A CA 1
ATOM 719 C C . THR A 1 94 ? -1.003 0.290 -8.930 1.00 92.50 94 THR A C 1
ATOM 721 O O . THR A 1 94 ? -0.176 -0.606 -8.846 1.00 92.50 94 THR A O 1
ATOM 724 N N . SER A 1 95 ? -1.280 0.878 -10.095 1.00 88.69 95 SER A N 1
ATOM 725 C CA . SER A 1 95 ? -0.470 0.637 -11.296 1.00 88.69 95 SER A CA 1
ATOM 726 C C . SER A 1 95 ? -0.591 1.766 -12.313 1.00 88.69 95 SER A C 1
ATOM 728 O O . SER A 1 95 ? -1.673 2.321 -12.504 1.00 88.69 95 SER A O 1
ATOM 730 N N . GLY A 1 96 ? 0.504 2.077 -13.012 1.00 84.50 96 GLY A N 1
ATOM 731 C CA . GLY A 1 96 ? 0.479 2.930 -14.210 1.00 84.50 96 GLY A CA 1
ATOM 732 C C . GLY A 1 96 ? 0.046 2.201 -15.478 1.00 84.50 96 GLY A C 1
ATOM 733 O O . GLY A 1 96 ? -0.324 2.840 -16.464 1.00 84.50 96 GLY A O 1
ATOM 734 N N . ASP A 1 97 ? 0.036 0.870 -15.455 1.00 79.44 97 ASP A N 1
ATOM 735 C CA . ASP A 1 97 ? -0.449 0.060 -16.562 1.00 79.44 97 ASP A CA 1
ATOM 736 C C . ASP A 1 97 ? -1.961 -0.150 -16.417 1.00 79.44 97 ASP A C 1
ATOM 738 O O . ASP A 1 97 ? -2.429 -0.974 -15.634 1.00 79.44 97 ASP A O 1
ATOM 742 N N . ARG A 1 98 ? -2.754 0.597 -17.194 1.00 62.12 98 ARG A N 1
ATOM 743 C CA . ARG A 1 98 ? -4.227 0.513 -17.168 1.00 62.12 98 ARG A CA 1
ATOM 744 C C . ARG A 1 98 ? -4.761 -0.862 -17.592 1.00 62.12 98 ARG A C 1
ATOM 746 O O . ARG A 1 98 ? -5.938 -1.135 -17.371 1.00 62.12 98 ARG A O 1
ATOM 753 N N . LEU A 1 99 ? -3.932 -1.704 -18.219 1.00 61.81 99 LEU A N 1
ATOM 754 C CA . LEU A 1 99 ? -4.278 -3.081 -18.581 1.00 61.81 99 LEU A CA 1
ATOM 755 C C . LEU A 1 99 ? -3.979 -4.069 -17.446 1.00 61.81 99 LEU A C 1
ATOM 757 O O . LEU A 1 99 ? -4.530 -5.169 -17.436 1.00 61.81 99 LEU A O 1
ATOM 761 N N . ALA A 1 100 ? -3.158 -3.674 -16.470 1.00 62.22 100 ALA A N 1
ATOM 762 C CA . ALA A 1 100 ? -2.921 -4.416 -15.241 1.00 62.22 100 ALA A CA 1
ATOM 763 C C . ALA A 1 100 ? -4.036 -4.114 -14.229 1.00 62.22 100 ALA A C 1
ATOM 765 O O . ALA A 1 100 ? -3.802 -3.529 -13.175 1.00 62.22 100 ALA A O 1
ATOM 766 N N . VAL A 1 101 ? -5.274 -4.491 -14.562 1.00 60.75 101 VAL A N 1
ATOM 767 C CA . VAL A 1 101 ? -6.355 -4.543 -13.572 1.00 60.75 101 VAL A CA 1
ATOM 768 C C . VAL A 1 101 ? -6.153 -5.833 -12.776 1.00 60.75 101 VAL A C 1
ATOM 770 O O . VAL A 1 101 ? -6.353 -6.916 -13.338 1.00 60.75 101 VAL A O 1
ATOM 773 N N . PRO A 1 102 ? -5.717 -5.760 -11.507 1.00 66.06 102 PRO A N 1
ATOM 774 C CA . PRO A 1 102 ? -5.428 -6.955 -10.732 1.00 66.06 102 PRO A CA 1
ATOM 775 C C . PRO A 1 102 ? -6.705 -7.763 -10.533 1.00 66.06 102 PRO A C 1
ATOM 777 O O . PRO A 1 102 ? -7.800 -7.204 -10.412 1.00 66.06 102 PRO A O 1
ATOM 780 N N . ARG A 1 103 ? -6.577 -9.091 -10.450 1.00 65.75 103 ARG A N 1
ATOM 781 C CA . ARG A 1 103 ? -7.756 -9.955 -10.259 1.00 65.75 103 ARG A CA 1
ATOM 782 C C . ARG A 1 103 ? -8.450 -9.728 -8.912 1.00 65.75 103 ARG A C 1
ATOM 784 O O . ARG A 1 103 ? -9.614 -10.091 -8.777 1.00 65.75 103 ARG A O 1
ATOM 791 N N . GLY A 1 104 ? -7.761 -9.074 -7.973 1.00 60.09 104 GLY A N 1
ATOM 792 C CA . GLY A 1 104 ? -8.259 -8.718 -6.648 1.00 60.09 104 GLY A CA 1
ATOM 793 C C . GLY A 1 104 ? -8.486 -9.943 -5.757 1.00 60.09 104 GLY A C 1
ATOM 794 O O . GLY A 1 104 ? -8.875 -11.015 -6.213 1.00 60.09 104 GLY A O 1
ATOM 795 N N . ALA A 1 105 ? -8.246 -9.801 -4.455 1.00 66.06 105 ALA A N 1
ATOM 796 C CA . ALA A 1 105 ? -8.612 -10.811 -3.461 1.00 66.06 105 ALA A CA 1
ATOM 797 C C . ALA A 1 105 ? -9.099 -10.135 -2.173 1.00 66.06 105 ALA A C 1
ATOM 799 O O . ALA A 1 105 ? -8.555 -9.114 -1.759 1.00 66.06 105 ALA A O 1
ATOM 800 N N . GLY A 1 106 ? -10.127 -10.682 -1.521 1.00 78.56 106 GLY A N 1
ATOM 801 C CA . GLY A 1 106 ? -10.638 -10.129 -0.260 1.00 78.56 106 GLY A CA 1
ATOM 802 C C . GLY A 1 106 ? -11.028 -8.645 -0.361 1.00 78.56 106 GLY A C 1
ATOM 803 O O . GLY A 1 106 ? -11.813 -8.261 -1.225 1.00 78.56 106 GLY A O 1
ATOM 804 N N . ARG A 1 107 ? -10.477 -7.807 0.528 1.00 84.56 107 ARG A N 1
ATOM 80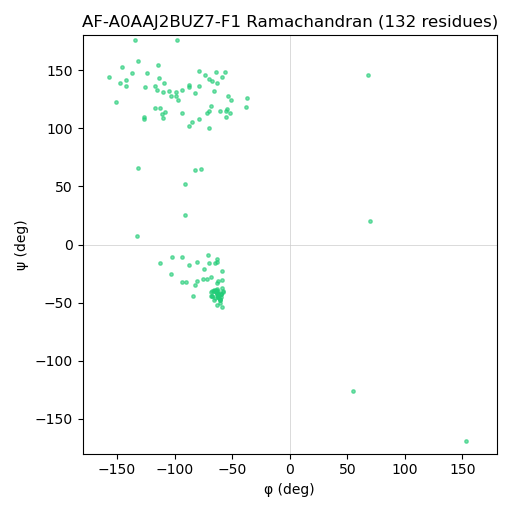5 C CA . ARG A 1 107 ? -10.739 -6.356 0.620 1.00 84.56 107 ARG A CA 1
ATOM 806 C C . ARG A 1 107 ? -9.745 -5.540 -0.221 1.00 84.56 107 ARG A C 1
ATOM 808 O O . ARG A 1 107 ? -9.104 -4.628 0.298 1.00 84.56 107 ARG A O 1
ATOM 815 N N . THR A 1 108 ? -9.596 -5.890 -1.500 1.00 89.19 108 THR A N 1
ATOM 816 C CA . THR A 1 108 ? -8.677 -5.197 -2.419 1.00 89.19 108 THR A CA 1
ATOM 817 C C . THR A 1 108 ? -9.387 -4.090 -3.200 1.00 89.19 108 THR A C 1
ATOM 819 O O . THR A 1 108 ? -10.449 -4.313 -3.778 1.00 89.19 108 THR A O 1
ATOM 822 N N . ARG A 1 109 ? -8.772 -2.910 -3.255 1.00 90.38 109 ARG A N 1
ATOM 823 C CA . ARG A 1 109 ? -9.144 -1.770 -4.102 1.00 90.38 109 ARG A CA 1
ATOM 824 C C . ARG A 1 109 ? -8.035 -1.511 -5.115 1.00 90.38 109 ARG A C 1
ATOM 826 O O . ARG A 1 109 ? -6.886 -1.859 -4.863 1.00 90.38 109 ARG A O 1
ATOM 833 N N . PHE A 1 110 ? -8.378 -0.904 -6.247 1.00 90.56 110 PHE A N 1
ATOM 834 C CA . PHE A 1 110 ? -7.409 -0.522 -7.271 1.00 90.56 110 PHE A CA 1
ATOM 835 C C . PHE A 1 110 ? -7.382 0.995 -7.457 1.00 90.56 110 PHE A C 1
ATOM 837 O O . PHE A 1 110 ? -8.436 1.624 -7.544 1.00 90.56 110 PHE A O 1
ATOM 844 N N . MET A 1 111 ? -6.181 1.557 -7.555 1.00 91.19 111 MET A N 1
ATOM 845 C CA . MET A 1 111 ? -5.918 2.971 -7.782 1.00 91.19 111 MET A CA 1
ATOM 846 C C . MET A 1 111 ? -4.976 3.142 -8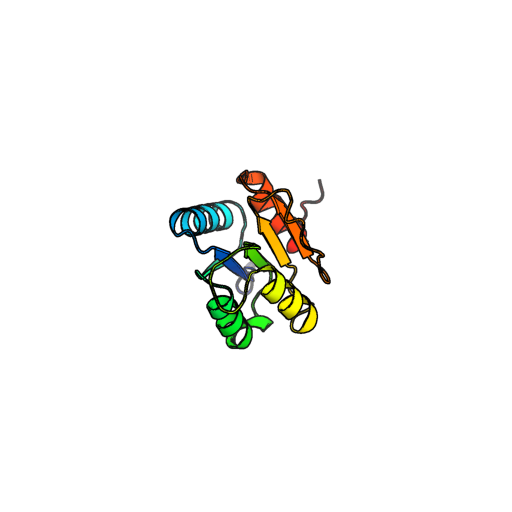.985 1.00 91.19 111 MET A C 1
ATOM 848 O O . MET A 1 111 ? -3.799 2.812 -8.888 1.00 91.19 111 MET A O 1
ATOM 852 N N . PRO A 1 112 ? -5.441 3.651 -10.135 1.00 90.94 112 PRO A N 1
ATOM 853 C CA . PRO A 1 112 ? -4.559 3.861 -11.278 1.00 90.94 112 PRO A CA 1
ATOM 854 C C . PRO A 1 112 ? -3.570 5.010 -11.018 1.00 90.94 112 PRO A C 1
ATOM 856 O O . PRO A 1 112 ? -3.949 6.041 -10.465 1.00 90.94 112 PRO A O 1
ATOM 859 N N . LYS A 1 113 ? -2.322 4.867 -11.482 1.00 89.06 113 LYS A 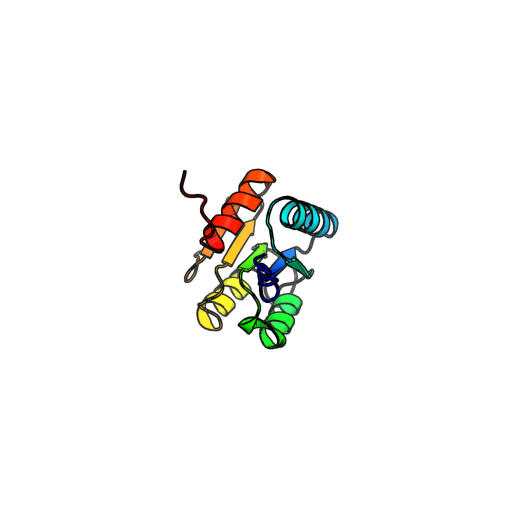N 1
ATOM 860 C CA . LYS A 1 113 ? -1.388 5.995 -11.645 1.00 89.06 113 LYS A CA 1
ATOM 861 C C . LYS A 1 113 ? -1.748 6.768 -12.941 1.00 89.06 113 LYS A C 1
ATOM 863 O O . LYS A 1 113 ? -2.215 6.147 -13.905 1.00 89.06 113 LYS A O 1
ATOM 868 N N . PRO A 1 114 ? -1.512 8.095 -13.019 1.00 90.50 114 PRO A N 1
ATOM 869 C CA . PRO A 1 114 ? -0.960 8.956 -11.970 1.00 90.50 114 PRO A CA 1
ATOM 870 C C . PRO A 1 114 ? -1.976 9.231 -10.855 1.00 90.50 114 PRO A C 1
ATOM 872 O O . PRO A 1 114 ? -3.170 9.350 -11.115 1.00 90.50 114 PRO A O 1
ATOM 875 N N . TRP A 1 115 ? -1.491 9.345 -9.618 1.00 88.12 115 TRP A N 1
ATOM 876 C CA . TRP A 1 115 ? -2.340 9.654 -8.471 1.00 88.12 115 TRP A CA 1
ATOM 877 C C . TRP A 1 115 ? -2.666 11.137 -8.405 1.00 88.12 115 TRP A C 1
ATOM 879 O O . TRP A 1 115 ? -1.776 11.983 -8.504 1.00 88.12 115 TRP A O 1
ATOM 889 N N . HIS A 1 116 ? -3.927 11.443 -8.122 1.00 91.25 116 HIS A N 1
ATOM 890 C CA . HIS A 1 116 ? -4.258 12.694 -7.465 1.00 91.25 116 HIS A CA 1
ATOM 891 C C . HIS A 1 116 ? -4.164 12.485 -5.957 1.00 91.25 116 HIS A C 1
ATOM 893 O O . HIS A 1 116 ? -4.623 11.478 -5.418 1.00 91.25 116 HIS A O 1
ATOM 899 N N . ILE A 1 117 ? -3.548 13.446 -5.278 1.00 90.19 117 ILE A N 1
ATOM 900 C CA . ILE A 1 117 ? -3.291 13.380 -3.840 1.00 90.19 117 ILE A CA 1
ATOM 901 C C . ILE A 1 117 ? -4.605 13.207 -3.044 1.00 90.19 117 ILE A C 1
ATOM 903 O O . ILE A 1 117 ? -4.665 12.390 -2.125 1.00 90.19 117 ILE A O 1
ATOM 907 N N . ASP A 1 118 ? -5.678 13.894 -3.453 1.00 92.00 118 ASP A N 1
ATOM 908 C CA . ASP A 1 118 ? -7.002 13.768 -2.829 1.00 92.00 118 ASP A CA 1
ATOM 909 C C . ASP A 1 118 ? -7.606 12.366 -3.011 1.00 92.00 118 ASP A C 1
ATOM 911 O O . ASP A 1 118 ? -8.180 11.807 -2.076 1.00 92.00 118 ASP A O 1
ATOM 915 N N . ASP A 1 119 ? -7.439 11.761 -4.192 1.00 92.69 119 ASP A N 1
ATOM 916 C CA . ASP A 1 119 ? -7.925 10.404 -4.467 1.00 92.69 119 ASP A CA 1
ATOM 917 C C . ASP A 1 119 ? -7.207 9.379 -3.584 1.00 92.69 119 ASP A C 1
ATOM 919 O O . ASP A 1 119 ? -7.837 8.459 -3.055 1.00 92.69 119 ASP A O 1
ATOM 923 N N . MET A 1 120 ? -5.899 9.566 -3.381 1.00 93.44 120 MET A N 1
ATOM 924 C CA . MET A 1 120 ? -5.083 8.737 -2.497 1.00 93.44 120 MET A CA 1
ATOM 925 C C . MET A 1 120 ? -5.586 8.791 -1.050 1.00 93.44 120 MET A C 1
ATOM 927 O O . MET A 1 120 ? -5.859 7.746 -0.453 1.00 93.44 120 MET A O 1
ATOM 931 N N . ALA A 1 121 ? -5.788 9.996 -0.512 1.00 93.75 121 ALA A N 1
ATOM 932 C CA . ALA A 1 121 ? -6.303 10.189 0.842 1.00 93.75 121 ALA A CA 1
ATOM 933 C C . ALA A 1 121 ? -7.721 9.614 1.011 1.00 93.75 121 ALA A C 1
ATOM 935 O O . ALA A 1 121 ? -8.000 8.913 1.986 1.00 93.75 121 ALA A O 1
ATOM 936 N N . ASN A 1 122 ? -8.612 9.849 0.043 1.00 93.88 122 ASN A N 1
ATOM 937 C CA . ASN A 1 122 ? -9.978 9.323 0.068 1.00 93.88 122 ASN A CA 1
ATOM 938 C C . ASN A 1 122 ? -10.002 7.791 0.046 1.00 93.88 122 ASN A C 1
ATOM 940 O O . ASN A 1 122 ? -10.695 7.177 0.857 1.00 93.88 122 ASN A O 1
ATOM 944 N N . CYS A 1 123 ? -9.206 7.161 -0.822 1.00 94.19 123 CYS A N 1
ATOM 945 C CA . CYS A 1 123 ? -9.144 5.704 -0.914 1.00 94.19 123 CYS A CA 1
ATOM 946 C C . CYS A 1 123 ? -8.648 5.065 0.389 1.00 94.19 123 CYS A C 1
ATOM 948 O O . CYS A 1 123 ? -9.203 4.056 0.833 1.00 94.19 123 CYS A O 1
ATOM 950 N N . VAL A 1 124 ? -7.647 5.672 1.035 1.00 95.19 124 VAL A N 1
ATOM 951 C CA . VAL A 1 124 ? -7.139 5.205 2.330 1.00 95.19 124 VAL A CA 1
ATOM 952 C C . VAL A 1 124 ? -8.173 5.393 3.440 1.00 95.19 124 VAL A C 1
ATOM 954 O O . VAL A 1 124 ? -8.425 4.451 4.191 1.00 95.19 124 VAL A O 1
ATOM 957 N N . ASN A 1 125 ? -8.844 6.545 3.511 1.00 94.00 125 ASN A N 1
ATOM 958 C CA . ASN A 1 125 ? -9.919 6.774 4.482 1.00 94.00 125 ASN A CA 1
ATOM 959 C C . ASN A 1 125 ? -11.066 5.767 4.319 1.00 94.00 125 ASN A C 1
ATOM 961 O O . ASN A 1 125 ? -11.560 5.217 5.303 1.00 94.00 125 ASN A O 1
ATOM 965 N N . GLU A 1 126 ? -11.469 5.469 3.083 1.00 92.50 126 GLU A N 1
ATOM 966 C CA . GLU A 1 126 ? -12.464 4.433 2.800 1.00 92.50 126 GLU A CA 1
ATOM 967 C C . GLU A 1 126 ? -11.987 3.029 3.187 1.00 92.50 126 GLU A C 1
ATOM 969 O O . GLU A 1 126 ? -12.777 2.224 3.687 1.00 92.50 126 GLU A O 1
ATOM 974 N N . ALA A 1 127 ? -10.712 2.705 2.947 1.00 92.50 127 ALA A N 1
ATOM 975 C CA . ALA A 1 127 ? -10.127 1.423 3.336 1.00 92.50 127 ALA A CA 1
ATOM 976 C C . ALA A 1 127 ? -10.139 1.246 4.863 1.00 92.50 127 ALA A C 1
ATOM 978 O O . ALA A 1 127 ? -10.538 0.183 5.347 1.00 92.50 127 ALA A O 1
ATOM 979 N N . LEU A 1 128 ? -9.807 2.311 5.598 1.00 91.12 128 LEU A N 1
ATOM 980 C CA . LEU A 1 128 ? -9.857 2.391 7.060 1.00 91.12 128 LEU A CA 1
ATOM 981 C C . LEU A 1 128 ? -11.287 2.441 7.628 1.00 91.12 128 LEU A C 1
ATOM 983 O O . LEU A 1 128 ? -11.466 2.358 8.841 1.00 91.12 128 LEU A O 1
ATOM 987 N N . GLY A 1 129 ? -12.315 2.592 6.784 1.00 86.00 129 GLY A N 1
ATOM 988 C CA . GLY A 1 129 ? -13.700 2.765 7.230 1.00 86.00 129 GLY A CA 1
ATOM 989 C C . GLY A 1 129 ? -13.971 4.117 7.902 1.00 86.00 129 GLY A C 1
ATOM 990 O O . GLY A 1 129 ? -14.954 4.254 8.624 1.00 86.00 129 GLY A O 1
ATOM 991 N N . GLN A 1 130 ? -13.119 5.116 7.664 1.00 74.75 130 GLN A N 1
ATOM 992 C CA . GLN A 1 130 ? -13.189 6.466 8.233 1.00 74.75 130 GLN A CA 1
ATOM 993 C C . GLN A 1 130 ? -13.995 7.445 7.365 1.00 74.75 130 GLN A C 1
ATOM 995 O O . GLN A 1 130 ? -13.769 8.654 7.414 1.00 74.75 130 GLN A O 1
ATOM 1000 N N . SER A 1 131 ? -14.940 6.959 6.553 1.00 54.12 131 SER A N 1
ATOM 1001 C CA . SER A 1 131 ? -15.775 7.833 5.725 1.00 54.12 131 SER A CA 1
ATOM 1002 C C . SER A 1 131 ? -16.454 8.891 6.595 1.00 54.12 131 SER A C 1
ATOM 1004 O O . SER A 1 131 ? -17.275 8.566 7.455 1.00 54.12 131 SER A O 1
ATOM 1006 N N . ARG A 1 132 ? -16.120 10.168 6.360 1.00 44.94 132 ARG A N 1
ATOM 1007 C CA . ARG A 1 132 ? -16.891 11.293 6.889 1.00 44.94 132 ARG A CA 1
ATOM 1008 C C . ARG A 1 132 ? -18.330 11.101 6.426 1.00 44.94 132 ARG A C 1
ATOM 1010 O O . ARG A 1 132 ? -18.619 11.218 5.239 1.00 44.94 132 ARG A O 1
ATOM 1017 N N . VAL A 1 133 ? -19.213 10.773 7.363 1.00 35.41 133 VAL A N 1
ATOM 1018 C CA . VAL A 1 133 ? -20.649 10.912 7.144 1.00 35.41 133 VAL A CA 1
ATOM 1019 C C . VAL A 1 133 ? -20.868 12.402 6.886 1.00 35.41 133 VAL A C 1
ATOM 1021 O O . VAL A 1 133 ? -20.513 13.223 7.734 1.00 35.41 133 VAL A O 1
ATOM 1024 N N . ALA A 1 134 ? -21.299 12.728 5.668 1.00 33.94 134 ALA A N 1
ATOM 1025 C CA . ALA A 1 134 ? -21.686 14.079 5.282 1.00 33.94 134 ALA A CA 1
ATOM 1026 C C . ALA A 1 134 ? -22.897 14.555 6.095 1.00 33.94 134 ALA A C 1
ATOM 1028 O O . ALA A 1 134 ? -23.740 13.695 6.449 1.00 33.94 134 ALA A O 1
#

InterPro domains:
  IPR001789 Signal transduction response regulator, receiver domain [PF00072] (16-122)
  IPR001789 Signal transduction response regulator, receiver domain [PS50110] (14-128)
  IPR001789 Signal transduction response regulator, receiver domain [SM00448] (13-124)
  IPR011006 CheY-like superfamily [SSF52172] (15-130)
  IPR050595 Bacterial response regulator [PTHR44591] (15-131)

Mean predicted aligned error: 6.65 Å